Protein AF-A0A7S0LJV9-F1 (afdb_monomer_lite)

Secondary structure (DSSP, 8-state):
-----TTSTTSSB-TTSSBS-S----TT-TT-----EEE-EEEETTEEEEE-TTS-EEE--GGGTT---EEE----HHHHS-HHHHHHHHHHHHHHHHHHHHHHHHHHHHHHHHHHTT--S--TTHHHHHHHHHHSS--

Structure (mmCIF, N/CA/C/O backbone):
data_AF-A0A7S0LJV9-F1
#
_entry.id   AF-A0A7S0LJV9-F1
#
loop_
_atom_site.group_PDB
_atom_site.id
_atom_site.type_symbol
_atom_site.label_atom_id
_atom_site.label_alt_id
_atom_site.label_comp_id
_atom_site.label_asym_id
_atom_site.label_entity_id
_atom_site.label_seq_id
_atom_site.pdbx_PDB_ins_code
_atom_site.Cartn_x
_atom_site.Cartn_y
_atom_site.Cartn_z
_atom_site.occupancy
_atom_site.B_iso_or_equiv
_atom_site.auth_seq_id
_atom_site.auth_comp_id
_atom_site.auth_asym_id
_atom_site.auth_atom_id
_atom_site.pdbx_PDB_model_num
ATOM 1 N N . ASP A 1 1 ? -9.256 -18.806 -12.300 1.00 74.81 1 ASP A N 1
ATOM 2 C CA . ASP A 1 1 ? -7.821 -18.969 -12.016 1.00 74.81 1 ASP A CA 1
ATOM 3 C C . ASP A 1 1 ? -7.383 -17.829 -11.097 1.00 74.81 1 ASP A C 1
ATOM 5 O O . ASP A 1 1 ? -8.022 -16.784 -11.144 1.00 74.81 1 ASP A O 1
ATOM 9 N N . THR A 1 2 ? -6.399 -18.031 -10.221 1.00 79.19 2 THR A N 1
ATOM 10 C CA . THR A 1 2 ? -5.933 -17.039 -9.223 1.00 79.19 2 THR A CA 1
ATOM 11 C C . THR A 1 2 ? -4.592 -16.397 -9.588 1.00 79.19 2 THR A C 1
ATOM 13 O O . THR A 1 2 ? -4.035 -15.654 -8.785 1.00 79.19 2 THR A O 1
ATOM 16 N N . GLY A 1 3 ? -4.079 -16.688 -10.784 1.00 84.00 3 GLY A N 1
ATOM 17 C CA . GLY A 1 3 ? -2.782 -16.231 -11.272 1.00 84.00 3 GLY A CA 1
ATOM 18 C C . GLY A 1 3 ? -1.766 -17.369 -11.357 1.00 84.00 3 GLY A C 1
ATOM 19 O O . GLY A 1 3 ? -1.981 -18.454 -10.817 1.00 84.00 3 GLY A O 1
ATOM 20 N N . CYS A 1 4 ? -0.657 -17.116 -12.052 1.00 86.06 4 CYS A N 1
ATOM 21 C CA . CYS A 1 4 ? 0.383 -18.103 -12.317 1.00 86.06 4 CYS A CA 1
ATOM 22 C C . CYS A 1 4 ? 1.762 -17.543 -11.953 1.00 86.06 4 CYS A C 1
ATOM 24 O O . CYS A 1 4 ? 2.025 -16.360 -12.166 1.00 86.06 4 CYS A O 1
ATOM 26 N N . ASP A 1 5 ? 2.643 -18.389 -11.419 1.00 88.88 5 ASP A N 1
ATOM 27 C CA . ASP A 1 5 ? 4.043 -18.027 -11.207 1.00 88.88 5 ASP A CA 1
ATOM 28 C C . ASP A 1 5 ? 4.813 -18.149 -12.527 1.00 88.88 5 ASP A C 1
ATOM 30 O O . ASP A 1 5 ? 5.163 -19.245 -12.968 1.00 88.88 5 ASP A O 1
ATOM 34 N N . LEU A 1 6 ? 5.079 -17.006 -13.160 1.00 88.81 6 LEU A N 1
ATOM 35 C CA . LEU A 1 6 ? 5.783 -16.935 -14.442 1.00 88.81 6 LEU A CA 1
ATOM 36 C C . LEU A 1 6 ? 7.234 -17.428 -14.355 1.00 88.81 6 LEU A C 1
ATOM 38 O O . LEU A 1 6 ? 7.808 -17.818 -15.371 1.00 88.81 6 LEU A O 1
ATOM 42 N N . ALA A 1 7 ? 7.830 -17.419 -13.160 1.00 88.75 7 ALA A N 1
ATOM 43 C CA . ALA A 1 7 ? 9.197 -17.875 -12.942 1.00 88.75 7 ALA A CA 1
ATOM 44 C C . ALA A 1 7 ? 9.285 -19.382 -12.651 1.00 88.75 7 ALA A C 1
ATOM 46 O O . ALA A 1 7 ? 10.391 -19.916 -12.518 1.00 88.75 7 ALA A O 1
ATOM 47 N N . ALA A 1 8 ? 8.151 -20.085 -12.560 1.00 91.69 8 ALA A N 1
ATOM 48 C CA . ALA A 1 8 ? 8.139 -21.505 -12.257 1.00 91.69 8 ALA A CA 1
ATOM 49 C C . ALA A 1 8 ? 8.917 -22.314 -13.309 1.00 91.69 8 ALA A C 1
ATOM 51 O O . ALA A 1 8 ? 8.772 -22.137 -14.526 1.00 91.69 8 ALA A O 1
ATOM 52 N N . ALA A 1 9 ? 9.734 -23.255 -12.830 1.00 87.00 9 ALA A N 1
ATOM 53 C CA . ALA A 1 9 ? 10.491 -24.152 -13.691 1.00 87.00 9 ALA A CA 1
ATOM 54 C C . ALA A 1 9 ? 9.531 -24.941 -14.602 1.00 87.00 9 ALA A C 1
ATOM 56 O O . ALA A 1 9 ? 8.649 -25.656 -14.131 1.00 87.00 9 ALA A O 1
ATOM 57 N N . GLY A 1 10 ? 9.692 -24.783 -15.918 1.00 89.06 10 GLY A N 1
ATOM 58 C CA . GLY A 1 10 ? 8.806 -25.367 -16.933 1.00 89.06 10 GLY A CA 1
ATOM 59 C C . GLY A 1 10 ? 7.798 -24.393 -17.552 1.00 89.06 10 GLY A C 1
ATOM 60 O O . GLY A 1 10 ? 7.167 -24.748 -18.550 1.00 89.06 10 GLY A O 1
ATOM 61 N N . LEU A 1 11 ? 7.679 -23.168 -17.031 1.00 90.19 11 LEU A N 1
ATOM 62 C CA . LEU A 1 11 ? 6.852 -22.090 -17.590 1.00 90.19 11 LEU A CA 1
ATOM 63 C C . LEU A 1 11 ? 7.659 -20.969 -18.261 1.00 90.19 11 LEU A C 1
ATOM 65 O O . LEU A 1 11 ? 7.074 -20.036 -18.798 1.00 90.19 11 LEU A O 1
ATOM 69 N N . LEU A 1 12 ? 8.986 -21.093 -18.301 1.00 91.00 12 LEU A N 1
ATOM 70 C CA . LEU A 1 12 ? 9.872 -20.105 -18.919 1.00 91.00 12 LEU A CA 1
ATOM 71 C C . LEU A 1 12 ? 9.823 -20.173 -20.451 1.00 91.00 12 LEU A C 1
ATOM 73 O O . LEU A 1 12 ? 9.539 -19.178 -21.116 1.00 91.00 12 LEU A O 1
ATOM 77 N N . THR A 1 13 ? 10.073 -21.359 -21.015 1.00 93.88 13 THR A N 1
ATOM 78 C CA . THR A 1 13 ? 10.214 -21.556 -22.462 1.00 93.88 13 THR A CA 1
ATOM 79 C C . THR A 1 13 ? 9.376 -22.717 -22.984 1.00 93.88 13 THR A C 1
ATOM 81 O O . THR A 1 13 ? 9.097 -23.695 -22.285 1.00 93.88 13 THR A O 1
ATOM 84 N N . THR A 1 14 ? 8.919 -22.588 -24.224 1.00 92.75 14 THR A N 1
ATOM 85 C CA . THR A 1 14 ? 8.247 -23.629 -25.002 1.00 92.75 14 THR A CA 1
ATOM 86 C C . THR A 1 14 ? 9.270 -24.632 -25.545 1.00 92.75 14 THR A C 1
ATOM 88 O O . THR A 1 14 ? 10.480 -24.414 -25.480 1.00 92.75 14 THR A O 1
ATOM 91 N N . SER A 1 15 ? 8.801 -25.748 -26.109 1.00 94.50 15 SER A N 1
ATOM 92 C CA . SER A 1 15 ? 9.669 -26.780 -26.702 1.00 94.50 15 SER A CA 1
ATOM 93 C C . SER A 1 15 ? 10.502 -26.289 -27.892 1.00 94.50 15 SER A C 1
ATOM 95 O O . SER A 1 15 ? 11.503 -26.905 -28.234 1.00 94.50 15 SER A O 1
ATOM 97 N N . ASP A 1 16 ? 10.098 -25.189 -28.521 1.00 94.81 16 ASP A N 1
ATOM 98 C CA . ASP A 1 16 ? 10.809 -24.497 -29.598 1.00 94.81 16 ASP A CA 1
ATOM 99 C C . ASP A 1 16 ? 11.614 -23.276 -29.102 1.00 94.81 16 ASP A C 1
ATOM 101 O O . ASP A 1 16 ? 12.075 -22.469 -29.904 1.00 94.81 16 ASP A O 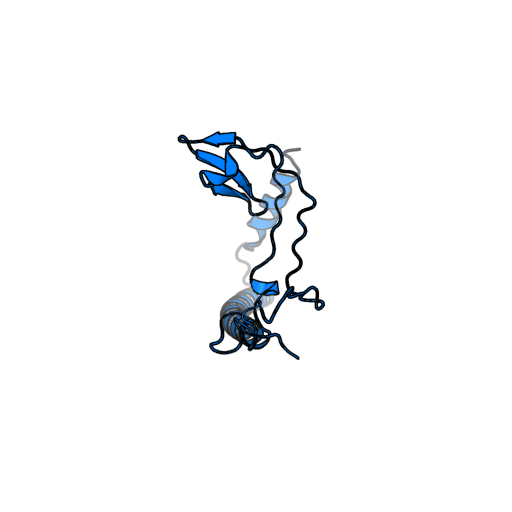1
ATOM 105 N N . GLY A 1 17 ? 11.801 -23.134 -27.785 1.00 94.50 17 GLY A N 1
ATOM 106 C CA . GLY A 1 17 ? 12.711 -22.158 -27.179 1.00 94.50 17 GLY A CA 1
ATOM 107 C C . GLY A 1 17 ? 12.170 -20.734 -27.037 1.00 94.50 17 GLY A C 1
ATOM 108 O O . GLY A 1 17 ? 12.906 -19.849 -26.605 1.00 94.50 17 GLY A O 1
ATOM 109 N N . ARG A 1 18 ? 10.898 -20.488 -27.365 1.00 94.56 18 ARG A N 1
ATOM 110 C CA . ARG A 1 18 ? 10.251 -19.173 -27.219 1.00 94.56 18 ARG A CA 1
ATOM 111 C C . ARG A 1 18 ? 9.660 -18.992 -25.812 1.00 94.56 18 ARG A C 1
ATOM 113 O O . ARG A 1 18 ? 9.407 -19.988 -25.138 1.00 94.56 18 ARG A O 1
ATOM 120 N N . PRO A 1 19 ? 9.421 -17.755 -25.337 1.00 93.44 19 PRO A N 1
ATOM 121 C CA . PRO A 1 19 ? 8.728 -17.535 -24.068 1.00 93.44 19 PRO A CA 1
ATOM 122 C C . PRO A 1 19 ? 7.329 -18.162 -24.079 1.00 93.44 19 PRO A C 1
ATOM 124 O O . PRO A 1 19 ? 6.582 -17.988 -25.042 1.00 93.44 19 PRO A O 1
ATOM 127 N N . LYS A 1 20 ? 6.957 -18.884 -23.015 1.00 92.06 20 LYS A N 1
ATOM 128 C CA . LYS A 1 20 ? 5.598 -19.456 -22.890 1.00 92.06 20 LYS A CA 1
ATOM 129 C C . LYS A 1 20 ? 4.533 -18.399 -22.628 1.00 92.06 20 LYS A C 1
ATOM 131 O O . LYS A 1 20 ? 3.424 -18.518 -23.139 1.00 92.06 20 LYS A O 1
ATOM 136 N N . TYR A 1 21 ? 4.872 -17.383 -21.844 1.00 91.06 21 TYR A N 1
ATOM 137 C CA . TYR A 1 21 ? 4.013 -16.235 -21.595 1.00 91.06 21 TYR A CA 1
ATOM 138 C C . TYR A 1 21 ? 4.527 -15.043 -22.388 1.00 91.06 21 TYR A C 1
ATOM 140 O O . TYR A 1 21 ? 5.708 -14.707 -22.319 1.00 91.06 21 TYR A O 1
ATOM 148 N N . VAL A 1 22 ? 3.626 -14.424 -23.146 1.00 90.94 22 VAL A N 1
ATOM 149 C CA . VAL A 1 22 ? 3.898 -13.166 -23.852 1.00 90.94 22 VAL A CA 1
ATOM 150 C C . VAL A 1 22 ? 3.503 -11.981 -22.978 1.00 90.94 22 VAL A C 1
ATOM 152 O O . VAL A 1 22 ? 4.234 -11.000 -22.919 1.00 90.94 22 VAL A O 1
ATOM 155 N N . ASP A 1 23 ? 2.367 -12.096 -22.289 1.00 89.94 23 ASP A N 1
ATOM 156 C CA . ASP A 1 23 ? 1.831 -11.061 -21.412 1.00 89.94 23 ASP A CA 1
ATOM 157 C C . ASP A 1 23 ? 1.051 -11.691 -20.248 1.00 89.94 23 ASP A C 1
ATOM 159 O O . ASP A 1 23 ? 0.607 -12.844 -20.328 1.00 89.94 23 ASP A O 1
ATOM 163 N N . PHE A 1 24 ? 0.903 -10.936 -19.164 1.00 88.75 24 PHE A N 1
ATOM 164 C CA . PHE A 1 24 ? 0.194 -11.340 -17.959 1.00 88.75 24 PHE A CA 1
ATOM 165 C C . PHE A 1 24 ? -0.543 -10.142 -17.360 1.00 88.75 24 PHE A C 1
ATOM 167 O O . PHE A 1 24 ? 0.067 -9.171 -16.918 1.00 88.75 24 PHE A O 1
ATOM 1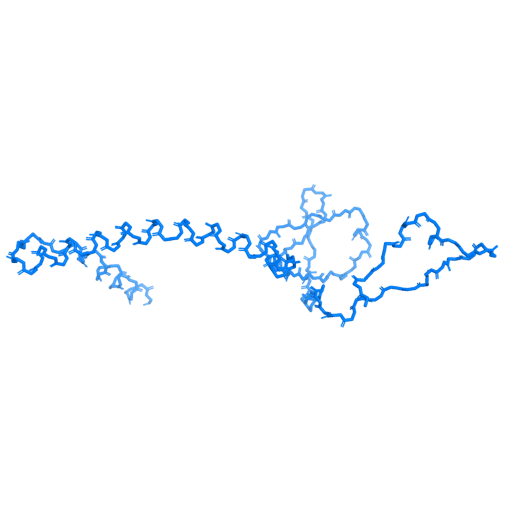74 N N . LEU A 1 25 ? -1.871 -10.237 -17.325 1.00 89.88 25 LEU A N 1
ATOM 175 C CA . LEU A 1 25 ? -2.759 -9.148 -16.930 1.00 89.88 25 LEU A CA 1
ATOM 176 C C . LEU A 1 25 ? -3.608 -9.573 -15.732 1.00 89.88 25 LEU A C 1
ATOM 178 O O . LEU A 1 25 ? -4.235 -10.633 -15.748 1.00 89.88 25 LEU A O 1
ATOM 182 N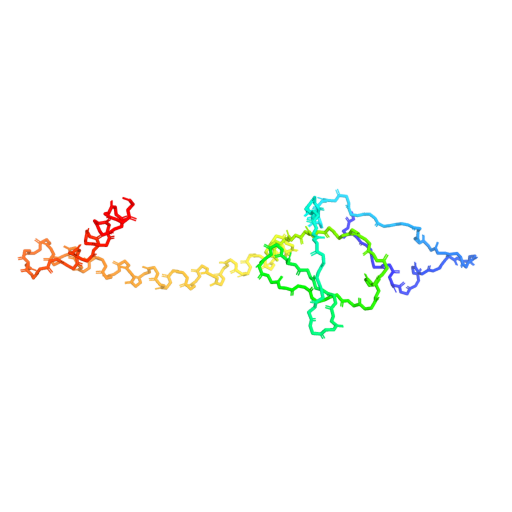 N . ASP A 1 26 ? -3.664 -8.718 -14.713 1.00 86.88 26 ASP A N 1
ATOM 183 C CA . ASP A 1 26 ? -4.641 -8.831 -13.633 1.00 86.88 26 ASP A CA 1
ATOM 184 C C . ASP A 1 26 ? -5.883 -7.999 -13.973 1.00 86.88 26 ASP A C 1
ATOM 186 O O . ASP A 1 26 ? -5.874 -6.774 -13.892 1.00 86.88 26 ASP A O 1
ATOM 190 N N . CYS A 1 27 ? -6.971 -8.674 -14.338 1.00 90.38 27 CYS A N 1
ATOM 191 C CA . CYS A 1 27 ? -8.240 -8.027 -14.677 1.00 90.38 27 CYS A CA 1
ATOM 192 C C . CYS A 1 27 ? -9.168 -7.828 -13.466 1.00 90.38 27 CYS A C 1
ATOM 194 O O . CYS A 1 27 ? -10.339 -7.492 -13.644 1.00 90.38 27 CYS A O 1
ATOM 196 N N . THR A 1 28 ? -8.700 -8.078 -12.238 1.00 86.19 28 THR A N 1
ATOM 197 C CA . THR A 1 28 ? -9.522 -7.902 -11.029 1.00 86.19 28 THR A CA 1
ATOM 198 C C . THR A 1 28 ? -9.574 -6.454 -10.544 1.00 86.19 28 THR A C 1
ATOM 200 O O . THR A 1 28 ? -10.454 -6.114 -9.753 1.00 86.19 28 THR A O 1
ATOM 203 N N . GLY A 1 29 ? -8.624 -5.616 -10.977 1.00 85.00 29 GLY A N 1
ATOM 204 C CA . GLY A 1 29 ? -8.428 -4.254 -10.472 1.00 85.00 29 GLY A CA 1
ATOM 205 C C . GLY A 1 29 ? -7.888 -4.197 -9.036 1.00 85.00 29 GLY A C 1
ATOM 206 O O . GLY A 1 29 ? -7.769 -3.123 -8.450 1.00 85.00 29 GLY A O 1
ATOM 207 N N . GLY A 1 30 ? -7.549 -5.344 -8.429 1.00 82.19 30 GLY A N 1
ATOM 208 C CA . GLY A 1 30 ? -7.047 -5.407 -7.053 1.00 82.19 30 GLY A CA 1
ATOM 209 C C . GLY A 1 30 ? -5.685 -4.729 -6.865 1.00 82.19 30 GLY A C 1
ATOM 210 O O . GLY A 1 30 ? -5.359 -4.303 -5.755 1.00 82.19 30 GLY A O 1
ATOM 211 N N . GLY A 1 31 ? -4.912 -4.618 -7.947 1.00 84.31 31 GLY A N 1
ATOM 212 C CA . GLY A 1 31 ? -3.622 -3.933 -8.000 1.00 84.31 31 GLY A CA 1
ATOM 213 C C . GLY A 1 31 ? -3.676 -2.485 -8.490 1.00 84.31 31 GLY A C 1
ATOM 214 O O . GLY A 1 31 ? -2.615 -1.874 -8.615 1.00 84.31 31 GLY A O 1
ATOM 215 N N . ASP A 1 32 ? -4.858 -1.928 -8.766 1.00 89.19 32 ASP A N 1
ATOM 216 C CA . ASP A 1 32 ? -4.966 -0.600 -9.369 1.00 89.19 32 ASP A CA 1
ATOM 217 C C . ASP A 1 32 ? -4.455 0.493 -8.422 1.00 89.19 32 ASP A C 1
ATOM 219 O O . ASP A 1 32 ? -4.812 0.574 -7.240 1.00 89.19 32 ASP A O 1
ATOM 223 N N . VAL A 1 33 ? -3.617 1.378 -8.962 1.00 92.31 33 VAL A N 1
ATOM 224 C CA . VAL A 1 33 ? -3.099 2.551 -8.259 1.00 92.31 33 VAL A CA 1
ATOM 225 C C . VAL A 1 33 ? -3.372 3.782 -9.110 1.00 92.31 33 VAL A C 1
ATOM 227 O O . VAL A 1 33 ? -2.901 3.881 -10.239 1.00 92.31 33 VAL A O 1
ATOM 230 N N . ASP A 1 34 ? -4.099 4.751 -8.552 1.00 92.62 34 ASP A N 1
ATOM 231 C CA . ASP A 1 34 ? -4.307 6.041 -9.209 1.00 92.62 34 ASP A CA 1
ATOM 232 C C . ASP A 1 34 ? -2.990 6.830 -9.257 1.00 92.62 34 ASP A C 1
ATOM 234 O O . ASP A 1 34 ? -2.499 7.325 -8.240 1.00 92.62 34 ASP A O 1
ATOM 238 N N . THR A 1 35 ? -2.415 6.933 -10.456 1.00 94.81 35 THR A N 1
ATOM 239 C CA . THR A 1 35 ? -1.211 7.714 -10.769 1.00 94.81 35 THR A CA 1
ATOM 240 C C . THR A 1 35 ? -1.539 8.946 -11.619 1.00 94.81 35 THR A C 1
ATOM 242 O O . THR A 1 35 ? -0.727 9.390 -12.432 1.00 94.81 35 THR A O 1
ATOM 245 N N . SER A 1 36 ? -2.745 9.503 -11.498 1.00 94.25 36 SER A N 1
ATOM 246 C CA . SER A 1 36 ? -3.146 10.713 -12.231 1.00 94.25 36 SER A CA 1
ATOM 247 C C . SER A 1 36 ? -2.313 11.945 -11.854 1.00 94.25 36 SER A C 1
ATOM 249 O O . SER A 1 36 ? -2.112 12.837 -12.683 1.00 94.25 36 SER A O 1
ATOM 251 N N . LYS A 1 37 ? -1.773 11.989 -10.629 1.00 94.56 37 LYS A N 1
ATOM 252 C CA . LYS A 1 37 ? -0.971 13.114 -10.146 1.00 94.56 37 LYS A CA 1
ATOM 253 C C . LYS A 1 37 ? 0.426 13.121 -10.765 1.00 94.56 37 LYS A C 1
ATOM 255 O O . LYS A 1 37 ? 1.248 12.243 -10.498 1.00 94.56 37 LYS A O 1
ATOM 260 N N . LYS A 1 38 ? 0.725 14.196 -11.494 1.00 94.69 38 LYS A N 1
ATOM 261 C CA . LYS A 1 38 ? 2.090 14.546 -11.896 1.00 94.69 38 LYS A CA 1
ATOM 262 C C . LYS A 1 38 ? 2.879 15.072 -10.697 1.00 94.69 38 LYS A C 1
ATOM 264 O O . LYS A 1 38 ? 2.359 15.865 -9.910 1.00 94.69 38 LYS A O 1
ATOM 269 N N . ALA A 1 39 ? 4.124 14.639 -10.566 1.00 91.94 39 ALA A N 1
ATOM 270 C CA . ALA A 1 39 ? 5.042 15.087 -9.532 1.00 91.94 39 ALA A CA 1
ATOM 271 C C . ALA A 1 39 ? 6.275 15.728 -10.162 1.00 91.94 39 ALA A C 1
ATOM 273 O O . ALA A 1 39 ? 6.801 15.242 -11.163 1.00 91.94 39 ALA A O 1
ATOM 274 N N . LEU A 1 40 ? 6.723 16.820 -9.550 1.00 89.19 40 LEU A N 1
ATOM 275 C CA . LEU A 1 40 ? 7.973 17.471 -9.903 1.00 89.19 40 LEU A CA 1
ATOM 276 C C . LEU A 1 40 ? 9.089 16.856 -9.071 1.00 89.19 40 LEU A C 1
ATOM 278 O O . LEU A 1 40 ? 8.956 16.710 -7.854 1.00 89.19 40 LEU A O 1
ATOM 282 N N . SER A 1 41 ? 10.177 16.499 -9.738 1.00 89.94 41 SER A N 1
ATOM 283 C CA . SER A 1 41 ? 11.405 16.095 -9.076 1.00 89.94 41 SER A CA 1
ATOM 284 C C . SER A 1 41 ? 12.241 17.301 -8.684 1.00 89.94 41 SER A C 1
ATOM 286 O O . SER A 1 41 ? 12.305 18.286 -9.418 1.00 89.94 41 SER A O 1
ATOM 288 N N . ARG A 1 42 ? 12.927 17.191 -7.551 1.00 90.44 42 ARG A N 1
ATOM 289 C CA . ARG A 1 42 ? 13.972 18.127 -7.123 1.00 90.44 42 ARG A CA 1
ATOM 290 C C . ARG A 1 42 ? 15.245 17.356 -6.805 1.00 90.44 42 ARG A C 1
ATOM 292 O O . ARG A 1 42 ? 15.180 16.165 -6.512 1.00 90.44 42 ARG A O 1
ATOM 299 N N . GLU A 1 43 ? 16.384 18.027 -6.830 1.00 89.69 43 GLU A N 1
ATOM 300 C CA . GLU A 1 43 ? 17.628 17.450 -6.327 1.00 89.69 43 GLU A CA 1
ATOM 301 C C . GLU A 1 43 ? 17.778 17.743 -4.833 1.00 89.69 43 GLU A C 1
ATOM 303 O O . GLU A 1 43 ? 17.610 18.876 -4.386 1.00 89.69 43 GLU A O 1
ATOM 308 N N . GLU A 1 44 ? 18.088 16.709 -4.057 1.00 90.31 44 GLU A N 1
ATOM 309 C CA . GLU A 1 44 ? 18.334 16.792 -2.620 1.00 90.31 44 GLU A CA 1
ATOM 310 C C . GLU A 1 44 ? 19.468 15.817 -2.272 1.00 90.31 44 GLU A C 1
ATOM 312 O O . GLU A 1 44 ? 19.407 14.637 -2.616 1.00 90.31 44 GLU A O 1
ATOM 317 N N . GLU A 1 45 ? 20.538 16.305 -1.633 1.00 85.19 45 GLU A N 1
ATOM 318 C CA . GLU A 1 45 ? 21.711 15.492 -1.245 1.00 85.19 45 GLU A CA 1
ATOM 319 C C . GLU A 1 45 ? 22.367 14.714 -2.412 1.00 85.19 45 GLU A C 1
ATOM 321 O O . GLU A 1 45 ? 22.893 13.617 -2.229 1.00 85.19 45 GLU A O 1
ATOM 326 N N . GLY A 1 46 ? 22.325 15.261 -3.633 1.00 82.69 46 GLY A N 1
ATOM 327 C CA . GLY A 1 46 ? 22.870 14.602 -4.828 1.00 82.69 46 GLY A CA 1
ATOM 328 C C . GLY A 1 46 ? 22.018 13.441 -5.357 1.00 82.69 46 GLY A C 1
ATOM 329 O O . GLY A 1 46 ? 22.486 12.670 -6.195 1.00 82.69 46 GLY A O 1
ATOM 330 N N . ALA A 1 47 ? 20.777 13.307 -4.883 1.00 86.81 47 ALA A N 1
ATOM 331 C CA . ALA A 1 47 ? 19.788 12.376 -5.406 1.00 86.81 47 ALA A CA 1
ATOM 332 C C . ALA A 1 47 ? 18.547 13.125 -5.904 1.00 86.81 47 ALA A C 1
ATOM 334 O O . ALA A 1 47 ? 18.135 14.140 -5.344 1.00 86.81 47 ALA A O 1
ATOM 335 N N . LEU A 1 48 ? 17.921 12.588 -6.947 1.00 91.56 48 LEU A N 1
ATOM 336 C CA . LEU A 1 48 ? 16.634 13.078 -7.417 1.00 91.56 48 LEU A CA 1
ATOM 337 C C . LEU A 1 48 ? 15.539 12.584 -6.463 1.00 91.56 48 LEU A C 1
ATOM 339 O O . LEU A 1 48 ? 15.486 11.395 -6.144 1.00 91.56 48 LEU A O 1
ATOM 343 N N . VAL A 1 49 ? 14.668 13.473 -5.995 1.00 94.00 49 VAL A N 1
ATOM 344 C CA . VAL A 1 49 ? 13.616 13.142 -5.030 1.00 94.00 49 VAL A CA 1
ATOM 345 C C . VAL A 1 49 ? 12.243 13.663 -5.451 1.00 94.00 49 VAL A C 1
ATOM 347 O O . VAL A 1 49 ? 12.133 14.673 -6.147 1.00 94.00 49 VAL A O 1
ATOM 350 N N . LEU A 1 50 ? 11.191 12.971 -5.006 1.00 94.38 50 LEU A N 1
ATOM 351 C CA . LEU A 1 50 ? 9.785 13.328 -5.223 1.00 94.38 50 LEU A CA 1
ATOM 352 C C . LEU A 1 50 ? 9.028 13.428 -3.901 1.00 94.38 50 LEU A C 1
ATOM 354 O O . LEU A 1 50 ? 9.249 12.633 -2.986 1.00 94.38 50 LEU A O 1
ATOM 358 N N . ASP A 1 51 ? 8.039 14.315 -3.846 1.00 93.12 51 ASP A N 1
ATOM 359 C CA . ASP A 1 51 ? 7.071 14.329 -2.751 1.00 93.12 51 ASP A CA 1
ATOM 360 C C . ASP A 1 51 ? 5.999 13.260 -2.970 1.00 93.12 51 ASP A C 1
ATOM 362 O O . ASP A 1 51 ? 5.127 13.363 -3.839 1.00 93.12 51 ASP A O 1
ATOM 366 N N . GLY A 1 52 ? 6.061 12.204 -2.162 1.00 92.94 52 GLY A N 1
ATOM 367 C CA . GLY A 1 52 ? 5.076 11.137 -2.174 1.00 92.94 52 GLY A CA 1
ATOM 368 C C . GLY A 1 52 ? 3.722 11.600 -1.635 1.00 92.94 52 GLY A C 1
ATOM 369 O O . GLY A 1 52 ? 3.635 12.393 -0.699 1.00 92.94 52 GLY A O 1
ATOM 370 N N . LEU A 1 53 ? 2.638 11.015 -2.153 1.00 93.56 53 LEU A N 1
ATOM 371 C CA . LEU A 1 53 ? 1.269 11.285 -1.685 1.00 93.56 53 LEU A CA 1
ATOM 372 C C . LEU A 1 53 ? 1.037 10.956 -0.204 1.00 93.56 53 LEU A C 1
ATOM 374 O O . LEU A 1 53 ? 0.119 11.485 0.411 1.00 93.56 53 LEU A O 1
ATOM 378 N N . SER A 1 54 ? 1.871 10.097 0.382 1.00 89.94 54 SER A N 1
ATOM 379 C CA . SER A 1 54 ? 1.828 9.794 1.814 1.00 89.94 54 SER A CA 1
ATOM 380 C C . SER A 1 54 ? 2.514 10.849 2.694 1.00 89.94 54 SER A C 1
ATOM 382 O O . SER A 1 54 ? 2.667 10.602 3.884 1.00 89.94 54 SER A O 1
ATOM 384 N N . GLY A 1 55 ? 3.034 11.941 2.119 1.00 90.31 55 GLY A N 1
ATOM 385 C CA . GLY A 1 55 ? 3.859 12.935 2.820 1.00 90.31 55 GLY A CA 1
ATOM 386 C C . GLY A 1 55 ? 5.309 12.500 3.062 1.00 90.31 55 GLY A C 1
ATOM 387 O O . GLY A 1 55 ? 6.021 13.137 3.827 1.00 90.31 55 GLY A O 1
ATOM 388 N N . ARG A 1 56 ? 5.753 11.402 2.436 1.00 92.44 56 ARG A N 1
ATOM 389 C CA . ARG A 1 56 ? 7.140 10.913 2.524 1.00 92.44 56 ARG A CA 1
ATOM 390 C C . ARG A 1 56 ? 7.898 11.311 1.267 1.00 92.44 56 ARG A C 1
ATOM 392 O O . ARG A 1 56 ? 7.343 11.197 0.176 1.00 92.44 56 ARG A O 1
ATOM 399 N N . THR A 1 57 ? 9.163 11.676 1.416 1.00 93.81 57 THR A N 1
ATOM 400 C CA . THR A 1 57 ? 10.068 11.919 0.289 1.00 93.81 57 THR A CA 1
ATOM 401 C C . THR A 1 57 ? 10.515 10.591 -0.324 1.00 93.81 57 THR A C 1
ATOM 403 O O . THR A 1 57 ? 10.995 9.702 0.380 1.00 93.81 57 THR A O 1
ATOM 406 N N . LEU A 1 58 ? 10.351 10.441 -1.637 1.00 93.56 58 LEU A N 1
ATOM 407 C CA . LEU A 1 58 ? 10.801 9.283 -2.406 1.00 93.56 58 LEU A CA 1
ATOM 408 C C . LEU A 1 58 ? 12.150 9.615 -3.045 1.00 93.56 58 LEU A C 1
ATOM 410 O O . LEU A 1 58 ? 12.208 10.481 -3.913 1.00 93.56 58 LEU A O 1
ATOM 414 N N . LYS A 1 59 ? 13.223 8.932 -2.632 1.00 94.06 59 LYS A N 1
ATOM 415 C CA . LYS A 1 59 ? 14.541 9.041 -3.276 1.00 94.06 59 LYS A CA 1
ATOM 416 C C . LYS A 1 59 ? 14.578 8.137 -4.510 1.00 94.06 59 LYS A C 1
ATOM 418 O O . LYS A 1 59 ? 14.318 6.938 -4.404 1.00 94.06 59 LYS A O 1
ATOM 423 N N . LEU A 1 60 ? 14.870 8.711 -5.671 1.00 92.75 60 LEU A N 1
ATOM 424 C CA . LEU A 1 60 ? 14.941 8.006 -6.946 1.00 92.75 60 LEU A CA 1
ATOM 425 C C . LEU A 1 60 ? 16.362 7.505 -7.221 1.00 92.75 60 LEU A C 1
ATOM 427 O O . LEU A 1 60 ? 17.351 8.060 -6.745 1.00 92.75 60 LEU A O 1
ATOM 431 N N . GLY A 1 61 ? 16.453 6.421 -7.992 1.00 90.81 61 GLY A N 1
ATOM 432 C CA . GLY A 1 61 ? 17.728 5.853 -8.424 1.00 90.81 61 GLY A CA 1
ATOM 433 C C . GLY A 1 61 ? 18.277 6.532 -9.679 1.00 90.81 61 GLY A C 1
ATOM 434 O O . GLY A 1 61 ? 17.606 7.343 -10.310 1.00 90.81 61 GLY A O 1
ATOM 435 N N . LYS A 1 62 ? 19.483 6.125 -10.097 1.00 89.25 62 LYS A N 1
ATOM 436 C CA . LYS A 1 62 ? 20.159 6.657 -11.298 1.00 89.25 62 LYS A CA 1
ATOM 437 C C . LYS A 1 62 ? 19.328 6.552 -12.582 1.00 89.25 62 LYS A C 1
ATOM 439 O O . LYS A 1 62 ? 19.482 7.384 -13.458 1.00 89.25 62 LYS A O 1
ATOM 444 N N . TRP A 1 63 ? 18.433 5.567 -12.676 1.00 90.00 63 TRP A N 1
ATOM 445 C CA . TRP A 1 63 ? 17.533 5.386 -13.822 1.00 90.00 63 TRP A CA 1
ATOM 446 C C . TRP A 1 63 ? 16.620 6.594 -14.085 1.00 90.00 63 TRP A C 1
ATOM 448 O O . TRP A 1 63 ? 16.089 6.731 -15.180 1.00 90.00 63 TRP A O 1
ATOM 458 N N . ALA A 1 64 ? 16.422 7.458 -13.088 1.00 89.19 64 ALA A N 1
ATOM 459 C CA . ALA A 1 64 ? 15.508 8.585 -13.172 1.00 89.19 64 ALA A CA 1
ATOM 460 C C . ALA A 1 64 ? 16.132 9.858 -13.774 1.00 89.19 64 ALA A C 1
ATOM 462 O O . ALA A 1 64 ? 15.416 10.837 -13.954 1.00 89.19 64 ALA A O 1
ATOM 463 N N . SER A 1 65 ? 17.434 9.872 -14.086 1.00 84.00 65 SER A N 1
ATOM 464 C CA . SER A 1 65 ? 18.145 11.083 -14.533 1.00 84.00 65 SER A CA 1
ATOM 465 C C . SER A 1 65 ? 17.673 11.636 -15.880 1.00 84.00 65 SER A C 1
ATOM 467 O O . SER A 1 65 ? 17.798 12.830 -16.125 1.00 84.00 65 SER A O 1
ATOM 469 N N . GLU A 1 66 ? 17.143 10.781 -16.754 1.00 87.38 66 GLU A N 1
ATOM 470 C CA . GLU A 1 66 ? 16.703 11.153 -18.108 1.00 87.38 66 GLU A CA 1
ATOM 471 C C . GLU A 1 66 ? 15.175 11.304 -18.216 1.00 87.38 66 GLU A C 1
ATOM 473 O O . GLU A 1 66 ? 14.636 11.517 -19.302 1.00 87.38 66 GLU A O 1
ATOM 478 N N . ILE A 1 67 ? 14.453 11.192 -17.096 1.00 89.94 67 ILE A N 1
ATOM 479 C CA . ILE A 1 67 ? 12.989 11.232 -17.075 1.00 89.94 67 ILE A CA 1
ATOM 480 C C . ILE A 1 67 ? 12.505 12.654 -16.806 1.00 89.94 67 ILE A C 1
ATOM 482 O O . ILE A 1 67 ? 12.862 13.278 -15.811 1.00 89.94 67 ILE A O 1
ATOM 486 N N . SER A 1 68 ? 11.639 13.145 -17.690 1.00 86.69 68 SER A N 1
ATOM 487 C CA . SER A 1 68 ? 11.082 14.498 -17.629 1.00 86.69 68 SER A CA 1
ATOM 488 C C . SER A 1 68 ? 9.752 14.599 -16.876 1.00 86.69 68 SER A C 1
ATOM 490 O O . SER A 1 68 ? 9.417 15.670 -16.374 1.00 86.69 68 SER A O 1
ATOM 492 N N . GLU A 1 69 ? 8.980 13.511 -16.785 1.00 92.06 69 GLU A N 1
ATOM 493 C CA . GLU A 1 69 ? 7.675 13.490 -16.117 1.00 92.06 69 GLU A CA 1
ATOM 494 C C . GLU A 1 69 ? 7.569 12.297 -15.165 1.00 92.06 69 GLU A C 1
ATOM 496 O O . GLU A 1 69 ? 7.672 11.142 -15.577 1.00 92.06 69 GLU A O 1
ATOM 501 N N . PHE A 1 70 ? 7.279 12.581 -13.894 1.00 94.62 70 PHE A N 1
ATOM 502 C CA . PHE A 1 70 ? 6.944 11.564 -12.905 1.00 94.62 70 PHE A CA 1
ATOM 503 C C . PHE A 1 70 ? 5.459 11.603 -12.582 1.00 94.62 70 PHE A C 1
ATOM 505 O O . PHE A 1 70 ? 4.848 12.667 -12.453 1.00 94.62 70 PHE A O 1
ATOM 512 N N . ARG A 1 71 ? 4.883 10.418 -12.396 1.00 94.88 71 ARG A N 1
ATOM 513 C CA . ARG A 1 71 ? 3.520 10.239 -11.906 1.00 94.88 71 ARG A CA 1
ATOM 514 C C . ARG A 1 71 ? 3.557 9.428 -10.634 1.00 94.88 71 ARG A C 1
ATOM 516 O O . ARG A 1 71 ? 4.220 8.397 -10.572 1.00 94.88 71 ARG A O 1
ATOM 523 N N . VAL A 1 72 ? 2.873 9.919 -9.613 1.00 94.94 72 VAL A N 1
ATOM 524 C CA . VAL A 1 72 ? 2.916 9.325 -8.280 1.00 94.94 72 VAL A CA 1
ATOM 525 C C . VAL A 1 72 ? 1.519 8.889 -7.904 1.00 94.94 72 VAL A C 1
ATOM 527 O O . VAL A 1 72 ? 0.576 9.675 -7.953 1.00 94.94 72 VAL A O 1
ATOM 530 N N . GLY A 1 73 ? 1.421 7.634 -7.492 1.00 94.62 73 GLY A N 1
ATOM 531 C CA . GLY A 1 73 ? 0.230 7.069 -6.890 1.00 94.62 73 GLY A CA 1
ATOM 532 C C . GLY A 1 73 ? 0.527 6.528 -5.502 1.00 94.62 73 GLY A C 1
ATOM 533 O O . GLY A 1 73 ? 1.681 6.327 -5.115 1.00 94.62 73 GLY A O 1
ATOM 534 N N . ALA A 1 74 ? -0.525 6.319 -4.723 1.00 93.38 74 ALA A N 1
ATOM 535 C CA . ALA A 1 74 ? -0.421 5.691 -3.420 1.00 93.38 74 ALA A CA 1
ATOM 536 C C . ALA A 1 74 ? -1.669 4.868 -3.142 1.00 93.38 74 ALA A C 1
ATOM 538 O O . ALA A 1 74 ? -2.787 5.282 -3.431 1.00 93.38 74 ALA A O 1
ATOM 539 N N . THR A 1 75 ? -1.466 3.720 -2.508 1.00 92.31 75 THR A N 1
ATOM 540 C CA . THR A 1 75 ? -2.546 2.873 -2.020 1.00 92.31 75 THR A CA 1
ATOM 541 C C . THR A 1 75 ? -2.307 2.522 -0.560 1.00 92.31 75 THR A C 1
ATOM 543 O O . THR A 1 75 ? -1.174 2.503 -0.067 1.00 92.31 75 THR A O 1
ATOM 546 N N . ARG A 1 76 ? -3.393 2.282 0.174 1.00 90.19 76 ARG A N 1
ATOM 547 C CA . ARG A 1 76 ? -3.301 1.857 1.571 1.00 90.19 76 ARG A CA 1
ATOM 548 C C . ARG A 1 76 ? -2.930 0.384 1.584 1.00 90.19 76 ARG A C 1
ATOM 550 O O . ARG A 1 76 ? -3.663 -0.418 1.018 1.00 90.19 76 ARG A O 1
ATOM 557 N N . LEU A 1 77 ? -1.883 0.013 2.325 1.00 89.12 77 LEU A N 1
ATOM 558 C CA . LEU A 1 77 ? -1.475 -1.391 2.468 1.00 89.12 77 LEU A CA 1
ATOM 559 C C . LEU A 1 77 ? -2.666 -2.298 2.805 1.00 89.12 77 LEU A C 1
ATOM 561 O O . LEU A 1 77 ? -2.841 -3.335 2.183 1.00 89.12 77 LEU A O 1
ATOM 565 N N . HIS A 1 78 ? -3.535 -1.867 3.724 1.00 89.12 78 HIS A N 1
ATOM 566 C CA . HIS A 1 78 ? -4.727 -2.620 4.118 1.00 89.12 78 HIS A CA 1
ATOM 567 C C . HIS A 1 78 ? -5.641 -3.015 2.942 1.00 89.12 78 HIS A C 1
ATOM 569 O O . HIS A 1 78 ? -6.275 -4.061 3.018 1.00 89.12 78 HIS A O 1
ATOM 575 N N . ALA A 1 79 ? -5.712 -2.215 1.872 1.00 86.69 79 ALA A N 1
ATOM 576 C CA . ALA A 1 79 ? -6.500 -2.538 0.682 1.00 86.69 79 ALA A CA 1
ATOM 577 C C . ALA A 1 79 ? -5.880 -3.691 -0.128 1.00 86.69 79 ALA A C 1
ATOM 579 O O . ALA A 1 79 ? -6.611 -4.552 -0.607 1.00 86.69 79 ALA A O 1
ATOM 580 N N . LEU A 1 80 ? -4.546 -3.751 -0.195 1.00 88.00 80 LEU A N 1
ATOM 581 C CA . LEU A 1 80 ? -3.798 -4.778 -0.928 1.00 88.00 80 LEU A CA 1
ATOM 582 C C . LEU A 1 80 ? -3.684 -6.114 -0.180 1.00 88.00 80 LEU A C 1
ATOM 584 O O . LEU A 1 80 ? -3.385 -7.144 -0.776 1.00 88.00 80 LEU A O 1
ATOM 588 N N . LEU A 1 81 ? -3.873 -6.118 1.143 1.00 88.81 81 LEU A N 1
ATOM 589 C CA . LEU A 1 81 ? -3.701 -7.333 1.940 1.00 88.81 81 LEU A CA 1
ATOM 590 C C . LEU A 1 81 ? -4.785 -8.371 1.624 1.00 88.81 81 LEU A C 1
ATOM 592 O O . LEU A 1 81 ? -5.954 -7.996 1.567 1.00 88.81 81 LEU A O 1
ATOM 596 N N . PRO A 1 82 ? -4.463 -9.675 1.546 1.00 88.25 82 PRO A N 1
ATOM 597 C CA . PRO A 1 82 ? -5.462 -10.733 1.409 1.00 88.25 82 PRO A CA 1
ATOM 598 C C . PRO A 1 82 ? -6.516 -10.706 2.525 1.00 88.25 82 PRO A C 1
ATOM 600 O O . PRO A 1 82 ? -6.242 -10.302 3.659 1.00 88.25 82 PRO A O 1
ATOM 603 N N . SER A 1 83 ? -7.725 -11.198 2.238 1.00 88.75 83 SER A N 1
ATOM 604 C CA . SER A 1 83 ? -8.857 -11.188 3.182 1.00 88.75 83 SER A CA 1
ATOM 605 C C . SER A 1 83 ? -8.550 -11.882 4.515 1.00 88.75 83 SER A C 1
ATOM 607 O O . SER A 1 83 ? -8.965 -11.399 5.569 1.00 88.75 83 SER A O 1
ATOM 609 N N . SER A 1 84 ? -7.776 -12.969 4.485 1.00 92.25 84 SER A N 1
ATOM 610 C CA . SER A 1 84 ? -7.312 -13.692 5.673 1.00 92.25 84 SER A CA 1
ATOM 611 C C . SER A 1 84 ? -6.453 -12.812 6.585 1.00 92.25 84 SER A C 1
ATOM 613 O O . SER A 1 84 ? -6.679 -12.765 7.796 1.00 92.25 84 SER A O 1
ATOM 615 N N . VAL A 1 85 ? -5.516 -12.060 6.003 1.00 94.00 85 VAL A N 1
ATOM 616 C CA . VAL A 1 85 ? -4.635 -11.139 6.726 1.00 94.00 85 VAL A CA 1
ATOM 617 C C . VAL A 1 85 ? -5.429 -9.952 7.266 1.00 94.00 85 VAL A C 1
ATOM 619 O O . VAL A 1 85 ? -5.269 -9.601 8.434 1.00 94.00 85 VAL A O 1
ATOM 622 N N . ARG A 1 86 ? -6.341 -9.379 6.466 1.00 94.38 86 ARG A N 1
ATOM 623 C CA . ARG A 1 86 ? -7.227 -8.288 6.912 1.00 94.38 86 ARG A CA 1
ATOM 624 C C . ARG A 1 86 ? -8.076 -8.703 8.110 1.00 94.38 86 ARG A C 1
ATOM 626 O O . ARG A 1 86 ? -8.154 -7.958 9.081 1.00 94.38 86 ARG A O 1
ATOM 633 N N . ARG A 1 87 ? -8.660 -9.906 8.079 1.00 95.31 87 ARG A N 1
ATOM 634 C CA . ARG A 1 87 ? -9.461 -10.444 9.190 1.00 95.31 87 ARG A CA 1
ATOM 635 C C . ARG A 1 87 ? -8.639 -10.572 10.470 1.00 95.31 87 ARG A C 1
ATOM 637 O O . ARG A 1 87 ? -9.121 -10.185 11.529 1.00 95.31 87 ARG A O 1
ATOM 644 N N . ARG A 1 88 ? -7.406 -11.077 10.371 1.00 96.38 88 ARG A N 1
ATOM 645 C CA . ARG A 1 88 ? -6.500 -11.181 11.522 1.00 96.38 88 ARG A CA 1
ATOM 646 C C . ARG A 1 88 ? -6.174 -9.805 12.108 1.00 96.38 88 ARG A C 1
ATOM 648 O O . ARG A 1 88 ? -6.379 -9.600 13.297 1.00 96.38 88 ARG A O 1
ATOM 655 N N . ILE A 1 89 ? -5.767 -8.850 11.268 1.00 95.62 89 ILE A N 1
ATOM 656 C CA . ILE A 1 89 ? -5.458 -7.477 11.703 1.00 95.62 89 ILE A CA 1
ATOM 657 C C . ILE A 1 89 ? -6.681 -6.814 12.351 1.00 95.62 89 ILE A C 1
ATOM 659 O O . ILE A 1 89 ? -6.552 -6.131 13.364 1.00 95.62 89 ILE A O 1
ATOM 663 N N . ALA A 1 90 ? -7.874 -7.003 11.783 1.00 95.00 90 ALA A N 1
ATOM 664 C CA . ALA A 1 90 ? -9.108 -6.462 12.342 1.00 95.00 90 ALA A CA 1
ATOM 665 C C . ALA A 1 90 ? -9.431 -7.067 13.716 1.00 95.00 90 ALA A C 1
ATOM 667 O O . ALA A 1 90 ? -9.820 -6.329 14.618 1.00 95.00 90 ALA A O 1
ATOM 668 N N . ALA A 1 91 ? -9.234 -8.377 13.892 1.00 96.25 91 ALA A N 1
ATOM 669 C CA . ALA A 1 91 ? -9.436 -9.050 15.172 1.00 96.25 91 ALA A CA 1
ATOM 670 C C . ALA A 1 91 ? -8.455 -8.548 16.244 1.00 96.25 91 ALA A C 1
ATOM 672 O O . ALA A 1 91 ? -8.883 -8.178 17.331 1.00 96.25 91 ALA A O 1
ATOM 673 N N . GLU A 1 92 ? -7.164 -8.450 15.919 1.00 95.50 92 GLU A N 1
ATOM 674 C CA . GLU A 1 92 ? -6.141 -7.928 16.837 1.00 95.50 92 GLU A CA 1
ATOM 675 C C . GLU A 1 92 ? -6.451 -6.486 17.266 1.00 95.50 92 GLU A C 1
ATOM 677 O O . GLU A 1 92 ? -6.452 -6.166 18.455 1.00 95.50 92 GLU A O 1
ATOM 682 N N . ARG A 1 93 ? -6.800 -5.619 16.304 1.00 95.81 93 ARG A N 1
ATOM 683 C CA . ARG A 1 93 ? -7.185 -4.226 16.585 1.00 95.81 93 ARG A CA 1
ATOM 684 C C . ARG A 1 93 ? -8.452 -4.129 17.425 1.00 95.81 93 ARG A C 1
ATOM 686 O O . ARG A 1 93 ? -8.533 -3.254 18.284 1.00 95.81 93 ARG A O 1
ATOM 693 N N . ARG A 1 94 ? -9.429 -5.006 17.181 1.00 96.62 94 ARG A N 1
ATOM 694 C CA . ARG A 1 94 ? -10.677 -5.062 17.945 1.00 96.62 94 ARG A CA 1
ATOM 695 C C . ARG A 1 94 ? -10.402 -5.363 19.414 1.00 96.62 94 ARG A C 1
ATOM 697 O O . ARG A 1 94 ? -10.895 -4.628 20.258 1.00 96.62 94 ARG A O 1
ATOM 704 N N . THR A 1 95 ? -9.561 -6.350 19.712 1.00 96.50 95 THR A N 1
ATOM 705 C CA . THR A 1 95 ? -9.194 -6.690 21.095 1.00 96.50 95 THR A CA 1
ATOM 706 C C . THR A 1 95 ? -8.561 -5.502 21.828 1.00 96.50 95 THR A C 1
ATOM 708 O O . THR A 1 95 ? -8.963 -5.169 22.941 1.00 96.50 95 THR A O 1
ATOM 711 N N . SER A 1 96 ? -7.602 -4.807 21.201 1.00 95.19 96 SER A N 1
ATOM 712 C CA . SER A 1 96 ? -6.978 -3.614 21.798 1.00 95.19 96 SER A CA 1
ATOM 713 C C . SER A 1 96 ? -7.968 -2.460 21.992 1.00 95.19 96 SER A C 1
ATOM 715 O O . SER A 1 96 ? -7.915 -1.745 22.999 1.00 95.19 96 SER A O 1
ATOM 717 N N . PHE A 1 97 ? -8.882 -2.281 21.035 1.00 97.06 97 PHE A N 1
ATOM 718 C CA . PHE A 1 97 ? -9.930 -1.270 21.111 1.00 97.06 97 PHE A CA 1
ATOM 719 C C . PHE A 1 97 ? -10.902 -1.559 22.257 1.00 97.06 97 PHE A C 1
ATOM 721 O O . PHE A 1 97 ? -11.145 -0.671 23.068 1.00 97.06 97 PHE A O 1
ATOM 728 N N . GLU A 1 98 ? -11.403 -2.791 22.368 1.00 97.25 98 GLU A N 1
ATOM 729 C CA . GLU A 1 98 ? -12.344 -3.208 23.415 1.00 97.25 98 GLU A CA 1
ATOM 730 C C . GLU A 1 98 ? -11.747 -3.024 24.818 1.00 97.25 98 GLU A C 1
ATOM 732 O O . GLU A 1 98 ? -12.422 -2.505 25.703 1.00 97.25 98 GLU A O 1
ATOM 737 N N . ALA A 1 99 ? -10.459 -3.326 25.016 1.00 95.31 99 ALA A N 1
ATOM 738 C CA . ALA A 1 99 ? -9.783 -3.091 26.296 1.00 95.31 99 ALA A CA 1
ATOM 739 C C . ALA A 1 99 ? -9.747 -1.597 26.686 1.00 95.31 99 ALA A C 1
ATOM 741 O O . ALA A 1 99 ? -10.056 -1.216 27.823 1.00 95.31 99 ALA A O 1
ATOM 742 N N . THR A 1 100 ? -9.400 -0.731 25.729 1.00 95.62 100 THR A N 1
ATOM 743 C CA . THR A 1 100 ? -9.368 0.725 25.946 1.00 95.62 100 THR A CA 1
ATOM 744 C C . THR A 1 100 ? -10.774 1.274 26.175 1.00 95.62 100 THR A C 1
ATOM 746 O O . THR A 1 100 ? -10.999 2.070 27.086 1.00 95.62 100 THR A O 1
ATOM 749 N N . GLN A 1 101 ? -11.732 0.820 25.370 1.00 97.06 101 GLN A N 1
ATOM 750 C CA . GLN A 1 101 ? -13.120 1.254 25.418 1.00 97.06 101 GLN A CA 1
ATOM 751 C C . GLN A 1 101 ? -13.772 0.870 26.747 1.00 97.06 101 GLN A C 1
ATOM 753 O O . GLN A 1 101 ? -14.375 1.734 27.380 1.00 97.06 101 GLN A O 1
ATOM 758 N N . HIS A 1 102 ? -13.565 -0.356 27.230 1.00 96.12 102 HIS A N 1
ATOM 759 C CA . HIS A 1 102 ? -14.084 -0.798 28.522 1.00 96.12 102 HIS A CA 1
ATOM 760 C C . HIS A 1 102 ? -13.564 0.081 29.669 1.00 96.12 102 HIS A C 1
ATOM 762 O O . HIS A 1 102 ? -14.317 0.477 30.557 1.00 96.12 102 HIS A O 1
ATOM 768 N N . THR A 1 103 ? -12.280 0.450 29.632 1.00 95.94 103 THR A N 1
ATOM 769 C CA . THR A 1 103 ? -11.684 1.351 30.631 1.00 95.94 103 THR A CA 1
ATOM 770 C C . THR A 1 103 ? -12.359 2.726 30.624 1.00 95.94 103 THR A C 1
ATOM 772 O O . THR A 1 103 ? -12.680 3.264 31.684 1.00 95.94 103 THR A O 1
ATOM 775 N N . GLN A 1 104 ? -12.614 3.286 29.438 1.00 96.25 104 GLN A N 1
ATOM 776 C CA . GLN A 1 104 ? -13.278 4.584 29.305 1.00 96.25 104 GLN A CA 1
ATOM 777 C C . GLN A 1 104 ? -14.749 4.541 29.725 1.00 96.25 104 GLN A C 1
ATOM 779 O O . GLN A 1 104 ? -15.199 5.465 30.398 1.00 96.25 104 GLN A O 1
ATOM 784 N N . VAL A 1 105 ? -15.481 3.471 29.400 1.00 97.25 105 VAL A N 1
ATOM 785 C CA . VAL A 1 105 ? -16.874 3.300 29.841 1.00 97.25 105 VAL A CA 1
ATOM 786 C C . VAL A 1 105 ? -16.956 3.256 31.360 1.00 97.25 105 VAL A C 1
ATOM 788 O O . VAL A 1 105 ? -17.729 4.009 31.941 1.00 97.25 105 VAL A O 1
ATOM 791 N N . THR A 1 106 ? -16.114 2.456 32.019 1.00 96.44 106 THR A N 1
ATOM 792 C CA . THR A 1 106 ? -16.093 2.390 33.488 1.00 96.44 106 THR A CA 1
ATOM 793 C C . THR A 1 106 ? -15.759 3.741 34.120 1.00 96.44 106 THR A C 1
ATOM 795 O O . THR A 1 106 ? -16.345 4.097 35.140 1.00 96.44 106 THR A O 1
ATOM 798 N N . ARG A 1 107 ? -14.831 4.511 33.530 1.00 96.06 107 ARG A N 1
ATOM 799 C CA . ARG A 1 107 ? -14.510 5.870 33.998 1.00 96.06 107 ARG A CA 1
ATOM 800 C C . ARG A 1 107 ? -15.736 6.781 33.927 1.00 96.06 107 ARG A C 1
ATOM 802 O O . ARG A 1 107 ? -16.090 7.385 34.933 1.00 96.06 107 ARG A O 1
ATOM 809 N N . ILE A 1 108 ? -16.383 6.845 32.763 1.00 96.06 108 ILE A N 1
ATOM 810 C CA . ILE A 1 108 ? -17.549 7.708 32.537 1.00 96.06 108 ILE A CA 1
ATOM 811 C C . ILE A 1 108 ? -18.724 7.283 33.424 1.00 96.06 108 ILE A C 1
ATOM 813 O O . ILE A 1 108 ? -19.390 8.144 33.984 1.00 96.06 108 ILE A O 1
ATOM 817 N N . GLN A 1 109 ? -18.945 5.979 33.619 1.00 95.62 109 GLN A N 1
ATOM 818 C CA . GLN A 1 109 ? -20.010 5.497 34.500 1.00 95.62 109 GLN A CA 1
ATOM 819 C C . GLN A 1 109 ? -19.799 5.961 35.947 1.00 95.62 109 GLN A C 1
ATOM 821 O O . GLN A 1 109 ? -20.732 6.436 36.579 1.00 95.62 109 GLN A O 1
ATOM 826 N N . ARG A 1 110 ? -18.563 5.916 36.462 1.00 93.69 110 ARG A N 1
ATOM 827 C CA . ARG A 1 110 ? -18.257 6.426 37.812 1.00 93.69 110 ARG A CA 1
ATOM 828 C C . ARG A 1 110 ? -18.493 7.928 37.940 1.00 93.69 110 ARG A C 1
ATOM 830 O O . ARG A 1 110 ? -18.968 8.376 38.980 1.00 93.69 110 ARG A O 1
ATOM 837 N N . GLU A 1 111 ? -18.124 8.688 36.910 1.00 93.56 111 GLU A N 1
ATOM 838 C CA . GLU A 1 111 ? -18.368 10.134 36.850 1.00 93.56 111 GLU A CA 1
ATOM 839 C C . GLU A 1 111 ? -19.872 10.433 36.842 1.00 93.56 111 GLU A C 1
ATOM 841 O O . GLU A 1 111 ? -20.316 11.332 37.554 1.00 93.56 111 GLU A O 1
ATOM 846 N N . LEU A 1 112 ? -20.655 9.640 36.105 1.00 94.88 112 LEU A N 1
ATOM 847 C CA . LEU A 1 112 ? -22.109 9.749 36.069 1.00 94.88 112 LEU A CA 1
ATOM 848 C C . LEU A 1 112 ? -22.730 9.446 37.438 1.00 94.88 112 LEU A C 1
ATOM 850 O O . LEU A 1 112 ? -23.489 10.264 37.950 1.00 94.88 112 LEU A O 1
ATOM 854 N N . ASP A 1 113 ? -22.341 8.341 38.078 1.00 93.50 113 ASP A N 1
ATOM 855 C CA . ASP A 1 113 ? -22.886 7.964 39.386 1.00 93.50 113 ASP A CA 1
ATOM 856 C C . ASP A 1 113 ? -22.541 9.004 40.476 1.00 93.50 113 ASP A C 1
ATOM 858 O O . ASP A 1 113 ? -23.313 9.217 41.410 1.00 93.50 113 ASP A O 1
ATOM 862 N N . ALA A 1 114 ? -21.365 9.642 40.399 1.00 90.50 114 ALA A N 1
ATOM 863 C CA . ALA A 1 114 ? -20.971 10.712 41.322 1.00 90.50 114 ALA A CA 1
ATOM 864 C C . ALA A 1 114 ? -21.812 11.982 41.126 1.00 90.50 114 ALA A C 1
ATOM 866 O O . ALA A 1 114 ? -22.219 12.610 42.106 1.00 90.50 114 ALA A O 1
ATOM 867 N N . LEU A 1 115 ? -22.119 12.323 39.871 1.00 91.44 115 LEU A N 1
ATOM 868 C CA . LEU A 1 115 ? -23.017 13.427 39.548 1.00 91.44 115 LEU A CA 1
ATOM 869 C C . LEU A 1 115 ? -24.439 13.158 40.064 1.00 91.44 115 LEU A C 1
ATOM 871 O O . LEU A 1 115 ? -25.043 14.042 40.667 1.00 91.44 115 LEU A O 1
ATOM 875 N N . GLU A 1 116 ? -24.952 11.938 39.881 1.00 89.94 116 GLU A N 1
ATOM 876 C CA . GLU A 1 116 ? -26.285 11.532 40.355 1.00 89.94 116 GLU A CA 1
ATOM 877 C C . GLU A 1 116 ? -26.408 11.554 41.885 1.00 89.94 116 GLU A C 1
ATOM 879 O O . GLU A 1 116 ? -27.461 11.912 42.412 1.00 89.94 116 GLU A O 1
ATOM 884 N N . ARG A 1 117 ? -25.332 11.229 42.613 1.00 87.38 117 ARG A N 1
ATOM 885 C CA . ARG A 1 117 ? -25.291 11.328 44.083 1.00 87.38 117 ARG A CA 1
ATOM 886 C C . ARG A 1 117 ? -25.208 12.762 44.613 1.00 87.38 117 ARG A C 1
ATOM 888 O O . ARG A 1 117 ? -25.365 12.960 45.815 1.00 87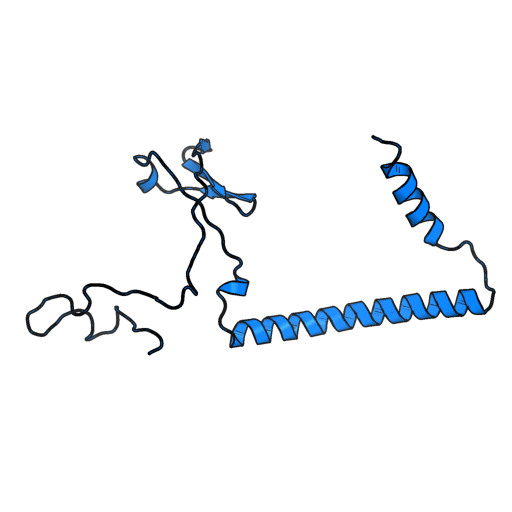.38 117 ARG A O 1
ATOM 895 N N . GLY A 1 118 ? -24.988 13.755 43.750 1.00 74.75 118 GLY A N 1
ATOM 896 C CA . GLY A 1 118 ? -24.835 15.152 44.161 1.00 74.75 118 GLY A CA 1
ATOM 897 C C . GLY A 1 118 ? -23.483 15.465 44.814 1.00 74.75 118 GLY A C 1
ATOM 898 O O . GLY A 1 118 ? -23.358 16.498 45.472 1.00 74.75 118 GLY A O 1
ATOM 899 N N . ASP A 1 119 ? -22.468 14.615 44.616 1.00 63.06 119 ASP A N 1
ATOM 900 C CA . ASP A 1 119 ? -21.093 14.826 45.085 1.00 63.06 119 ASP A CA 1
ATOM 901 C C . ASP A 1 119 ? -20.392 15.864 44.181 1.00 63.06 119 ASP A C 1
ATOM 903 O O . ASP A 1 119 ? -19.510 15.540 43.383 1.00 63.06 119 ASP A O 1
ATOM 907 N N . VAL A 1 120 ? -20.823 17.129 44.231 1.00 55.84 120 VAL A N 1
ATOM 908 C CA . VAL A 1 120 ? -20.310 18.167 43.323 1.00 55.84 120 VAL A CA 1
ATOM 909 C C . VAL A 1 120 ? -18.989 18.745 43.842 1.00 55.84 120 VAL A C 1
ATOM 911 O O . VAL A 1 120 ? -18.951 19.765 44.526 1.00 55.84 120 VAL A O 1
ATOM 914 N N . GLY A 1 121 ? -17.880 18.107 43.472 1.00 58.97 121 GLY A N 1
ATOM 915 C CA . GLY A 1 121 ? -16.656 18.836 43.133 1.00 58.97 121 GLY A CA 1
ATOM 916 C C . GLY A 1 121 ? -16.785 19.391 41.712 1.00 58.97 121 GLY A C 1
ATOM 917 O O . GLY A 1 121 ? -17.460 18.778 40.885 1.00 58.97 121 GLY A O 1
ATOM 918 N N . GLU A 1 122 ? -16.191 20.557 41.437 1.00 53.28 122 GLU A N 1
ATOM 919 C CA . GLU A 1 122 ? -16.260 21.236 40.131 1.00 53.28 122 GLU A CA 1
ATOM 920 C C . GLU A 1 122 ? -16.141 20.240 38.957 1.00 53.28 122 GLU A C 1
ATOM 922 O O . GLU A 1 122 ? -15.189 19.453 38.917 1.00 53.28 122 GLU A O 1
ATOM 927 N N . PRO A 1 123 ? -17.081 20.241 37.992 1.00 52.56 123 PRO A N 1
ATOM 928 C CA . PRO A 1 123 ? -17.049 19.266 36.917 1.00 52.56 123 PRO A CA 1
ATOM 929 C C . PRO A 1 123 ? -15.783 19.459 36.062 1.00 52.56 123 PRO A C 1
ATOM 931 O O . PRO A 1 123 ? -15.492 20.582 35.631 1.00 52.56 123 PRO A O 1
ATOM 934 N N . PRO A 1 124 ? -15.059 18.378 35.706 1.00 55.69 124 PRO A N 1
ATOM 935 C CA . PRO A 1 124 ? -13.852 18.455 34.874 1.00 55.69 124 PRO A CA 1
ATOM 936 C C . PRO A 1 124 ? -14.136 18.941 33.439 1.00 55.69 124 PRO A C 1
ATOM 938 O O . PRO A 1 124 ? -13.219 19.206 32.661 1.00 55.69 124 PRO A O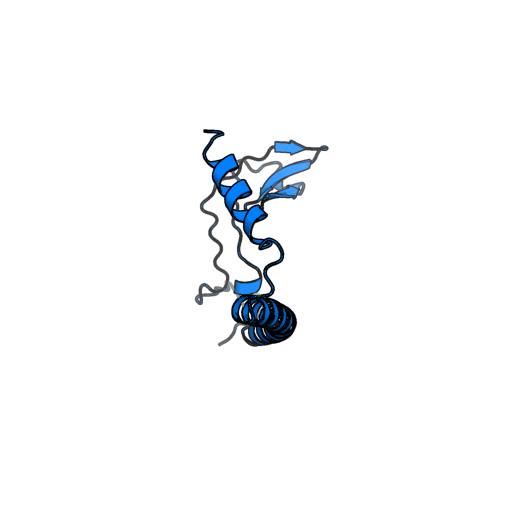 1
ATOM 941 N N . LE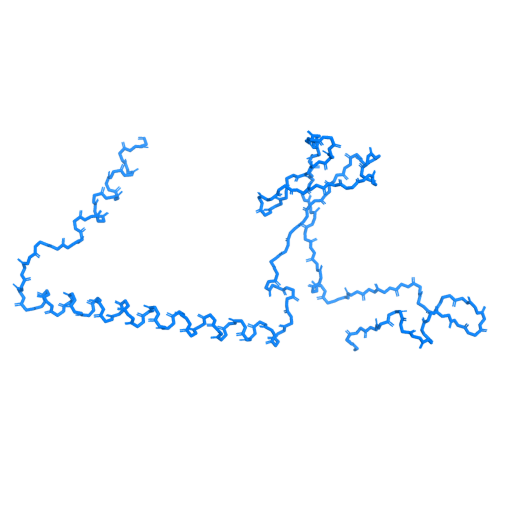U A 1 125 ? -15.412 19.112 33.078 1.00 51.72 125 LEU A N 1
ATOM 942 C CA . LEU A 1 125 ? -15.855 19.643 31.790 1.00 51.72 125 LEU A CA 1
ATOM 943 C C . LEU A 1 125 ? -15.582 21.148 31.606 1.00 51.72 125 LEU A C 1
ATOM 945 O O . LEU A 1 125 ? -15.735 21.652 30.491 1.00 51.72 125 LEU A O 1
ATOM 949 N N . SER A 1 126 ? -15.092 21.862 32.628 1.00 51.00 126 SER A N 1
ATOM 950 C CA . SER A 1 126 ? -14.655 23.262 32.483 1.00 51.00 126 SER A CA 1
ATOM 951 C C . SER A 1 126 ? -13.465 23.439 31.518 1.00 51.00 126 SER A C 1
ATOM 953 O O . SER A 1 126 ? -13.230 24.545 31.024 1.00 51.00 126 SER A O 1
ATOM 955 N N . GLY A 1 127 ? -12.745 22.357 31.187 1.00 48.75 127 GLY A N 1
ATOM 956 C CA . GLY A 1 127 ? -11.642 22.363 30.219 1.00 48.75 127 GLY A CA 1
ATOM 957 C C . GLY A 1 127 ? -12.073 22.344 28.746 1.00 48.75 127 GLY A C 1
ATOM 958 O O . GLY A 1 127 ? -11.429 22.985 27.915 1.00 48.75 127 GLY A O 1
ATOM 959 N N . PHE A 1 128 ? -13.179 21.672 28.401 1.00 46.66 128 PHE A N 1
ATOM 960 C CA . PHE A 1 128 ? -13.614 21.548 27.000 1.00 46.66 128 PHE A CA 1
ATOM 961 C C . PHE A 1 128 ? -14.343 22.798 26.494 1.00 46.66 128 PHE A C 1
ATOM 963 O O . PHE A 1 128 ? -14.112 23.218 25.361 1.00 46.66 128 PHE A O 1
ATOM 970 N N . ALA A 1 129 ? -15.144 23.453 27.342 1.00 47.75 129 ALA A N 1
ATOM 971 C CA . ALA A 1 129 ? -15.785 24.722 26.989 1.00 47.75 129 ALA A CA 1
ATOM 972 C C . ALA A 1 129 ? -14.755 25.849 26.768 1.00 47.75 129 ALA A C 1
ATOM 974 O O . ALA A 1 129 ? -14.897 26.651 25.847 1.00 47.75 129 ALA A O 1
ATOM 975 N N . LYS A 1 130 ? -13.666 25.872 27.555 1.00 45.06 130 LYS A N 1
ATOM 976 C CA . LYS A 1 130 ? -12.577 26.852 27.391 1.00 45.06 130 LYS A CA 1
ATOM 977 C C . LYS A 1 130 ? -11.740 26.608 26.129 1.00 45.06 130 LYS A C 1
ATOM 979 O O . LYS A 1 130 ? -11.268 27.571 25.532 1.00 45.06 130 LYS A O 1
ATOM 984 N N . ALA A 1 131 ? -11.579 25.355 25.698 1.00 47.03 131 ALA A N 1
ATOM 985 C CA . ALA A 1 131 ? -10.859 25.022 24.467 1.00 47.03 131 ALA A CA 1
ATOM 986 C C . ALA A 1 131 ? -11.658 25.358 23.194 1.00 47.03 131 ALA A C 1
ATOM 988 O O . ALA A 1 131 ? -11.060 25.786 22.209 1.00 47.03 131 ALA A O 1
ATOM 989 N N . ALA A 1 132 ? -12.989 25.216 23.219 1.00 47.41 132 ALA A N 1
ATOM 990 C CA . ALA A 1 132 ? -13.856 25.641 22.117 1.00 47.41 132 ALA A CA 1
ATOM 991 C C . ALA A 1 132 ? -13.920 27.176 22.007 1.00 47.41 132 ALA A C 1
ATOM 993 O O . ALA A 1 132 ? -13.652 27.725 20.944 1.00 47.41 132 ALA A O 1
ATOM 994 N N . ALA A 1 133 ? -14.131 27.882 23.126 1.00 47.81 133 ALA A N 1
ATOM 995 C CA . ALA A 1 133 ? -14.235 29.344 23.129 1.00 47.81 133 ALA A CA 1
ATOM 996 C C . ALA A 1 133 ? -12.932 30.070 22.736 1.00 47.81 133 ALA A C 1
ATOM 998 O O . ALA A 1 133 ? -12.985 31.174 22.203 1.00 47.81 133 ALA A O 1
ATOM 999 N N . LYS A 1 134 ? -11.754 29.468 22.971 1.00 46.47 134 LYS A N 1
ATOM 1000 C CA . LYS A 1 134 ? -10.471 30.069 22.567 1.00 46.47 134 LYS A CA 1
ATOM 1001 C C . LYS A 1 134 ? -10.176 29.902 21.072 1.00 46.47 134 LYS A C 1
ATOM 1003 O O . LYS A 1 134 ? -9.399 30.674 20.527 1.00 46.47 134 LYS A O 1
ATOM 1008 N N . LYS A 1 135 ? -10.784 28.910 20.412 1.00 47.41 135 LYS A N 1
ATOM 1009 C CA . LYS A 1 135 ? -10.565 28.642 18.983 1.00 47.41 135 LYS A CA 1
ATOM 1010 C C . LYS A 1 135 ? -11.435 29.510 18.071 1.00 47.41 135 LYS A C 1
ATOM 1012 O O . LYS A 1 135 ? -11.026 29.778 16.950 1.00 47.41 135 LYS A O 1
ATOM 1017 N N . ASP A 1 136 ? -12.571 29.988 18.578 1.00 46.91 136 ASP A N 1
ATOM 1018 C CA . ASP A 1 136 ? -13.480 30.881 17.847 1.00 46.91 136 ASP A CA 1
ATOM 1019 C C . ASP A 1 136 ? -13.110 32.373 17.980 1.00 46.91 136 ASP A C 1
ATOM 1021 O O . ASP A 1 136 ? -13.670 33.204 17.272 1.00 46.91 136 ASP A O 1
ATOM 1025 N N . LEU A 1 137 ? -12.162 32.729 18.861 1.00 44.72 137 LEU A N 1
ATOM 1026 C CA . LEU A 1 137 ? -11.699 34.113 19.064 1.00 44.72 137 LEU A CA 1
ATOM 1027 C C . LEU A 1 137 ? -10.364 34.432 18.351 1.00 44.72 137 LEU A C 1
ATOM 1029 O O . LEU A 1 137 ? -9.896 35.564 18.416 1.00 44.72 137 LEU A O 1
ATOM 1033 N N . GLU A 1 138 ? -9.745 33.449 17.689 1.00 43.69 138 GLU A N 1
ATOM 1034 C CA . GLU A 1 138 ? -8.526 33.615 16.875 1.00 43.69 138 GLU A CA 1
ATOM 1035 C C . GLU A 1 138 ? -8.811 33.388 15.375 1.00 43.69 138 GLU A C 1
ATOM 1037 O O . GLU A 1 138 ? -8.067 32.691 14.680 1.00 43.69 138 GLU A O 1
ATOM 1042 N N . LEU A 1 139 ? -9.901 33.988 14.884 1.00 38.84 139 LEU A N 1
ATOM 1043 C CA . LEU A 1 139 ? -10.178 34.229 13.464 1.00 38.84 139 LEU A CA 1
ATOM 1044 C C . LEU A 1 139 ? -10.425 35.721 13.230 1.00 38.84 139 LEU A C 1
ATOM 1046 O O . LEU A 1 139 ? -11.219 36.308 13.999 1.00 38.84 139 LEU A O 1
#

Sequence (139 aa):
DTGCDLAAAGLLTTSDGRPKYVDFLDCTGGGDVDTSKKALSREEEGALVLDGLSGRTLKLGKWASEISEFRVGATRLHALLPSSVRRRIAAERRTSFEATQHTQVTRIQRELDALERGDVGEPPLSGFAKAAAKKDLEL

Foldseek 3Di:
DQDDDCPDDPQQADPVGHHNDPDDDDPPCLPDWDQVDKWDWDDDPNFIWTQAPVRDIDTDDPVCPPPDIDTHTDDDVLSNDDPVVNVVVVVVVVVVVVVVVVVVVVVVVVVVVCVVVVVDDPDPCVVVVVVVVVVVVPD

pLDDT: mean 85.07, std 15.64, range [38.84, 97.25]

Radius of gyration: 27.88 Å; chains: 1; bounding box: 49×61×75 Å

Organism: NCBI:txid221442